Protein AF-A0A0D0D018-F1 (afdb_monomer)

Nearest PDB structures (foldseek):
  4rib-assembly2_B  TM=4.972E-01  e=5.210E-01  Homo sapiens
  4rid-assembly2_B  TM=4.313E-01  e=1.815E+00  Homo sapiens
  6gm1-assembly2_B  TM=2.752E-01  e=3.991E+00  Clostridium pasteurianum

Structure (mmCIF, N/CA/C/O backbone):
data_AF-A0A0D0D018-F1
#
_entry.id   AF-A0A0D0D018-F1
#
loop_
_atom_site.group_PDB
_atom_site.id
_atom_site.type_symbol
_atom_site.label_atom_id
_atom_site.label_alt_id
_atom_site.label_comp_id
_atom_site.label_asym_id
_atom_site.label_entity_id
_atom_site.label_seq_id
_atom_site.pdbx_PDB_ins_code
_atom_site.Cartn_x
_atom_site.Cartn_y
_atom_site.Cartn_z
_atom_site.occupancy
_atom_site.B_iso_or_equiv
_atom_site.auth_seq_id
_atom_site.auth_comp_id
_atom_site.auth_asym_id
_atom_site.auth_atom_id
_atom_site.pdbx_PDB_model_num
ATOM 1 N N . VAL A 1 1 ? -20.670 8.734 21.844 1.00 52.88 1 VAL A N 1
ATOM 2 C CA . VAL A 1 1 ? -19.966 9.386 20.714 1.00 52.88 1 VAL A CA 1
ATOM 3 C C . VAL A 1 1 ? -20.245 8.525 19.494 1.00 52.88 1 VAL A C 1
ATOM 5 O O . VAL A 1 1 ? -20.154 7.312 19.662 1.00 52.88 1 VAL A O 1
ATOM 8 N N . PRO A 1 2 ? -20.692 9.062 18.345 1.00 47.88 2 PRO A N 1
ATOM 9 C CA . PRO A 1 2 ? -20.849 8.229 17.153 1.00 47.88 2 PRO A CA 1
ATOM 10 C C . PRO A 1 2 ? -19.483 7.610 16.823 1.00 47.88 2 PRO A C 1
ATOM 12 O O . PRO A 1 2 ? -18.475 8.256 17.120 1.00 47.88 2 PRO A O 1
ATOM 15 N N . PRO A 1 3 ? -19.409 6.396 16.254 1.00 58.69 3 PRO A N 1
ATOM 16 C CA . PRO A 1 3 ? -18.124 5.855 15.844 1.00 58.69 3 PRO A CA 1
ATOM 17 C C . PRO A 1 3 ? -17.501 6.835 14.849 1.00 58.69 3 PRO A C 1
ATOM 19 O O . PRO A 1 3 ? -18.117 7.196 13.843 1.00 58.69 3 PRO A O 1
ATOM 22 N N . SER A 1 4 ? -16.317 7.340 15.185 1.00 69.69 4 SER A N 1
ATOM 23 C CA . SER A 1 4 ? -15.540 8.197 14.301 1.00 69.69 4 SER A CA 1
ATOM 24 C C . SER A 1 4 ? -15.199 7.375 13.059 1.00 69.69 4 SER A C 1
ATOM 26 O O . SER A 1 4 ? -14.345 6.499 13.123 1.00 69.69 4 SER A O 1
ATOM 28 N N . HIS A 1 5 ? -15.890 7.604 11.941 1.00 75.44 5 HIS A N 1
ATOM 29 C CA . HIS A 1 5 ? -15.535 6.957 10.681 1.00 75.44 5 HIS A CA 1
ATOM 30 C C . HIS A 1 5 ? -14.243 7.582 10.161 1.00 75.44 5 HIS A C 1
ATOM 32 O O . HIS A 1 5 ? -14.229 8.737 9.732 1.00 75.44 5 HIS A O 1
ATOM 38 N N . VAL A 1 6 ? -13.160 6.814 10.208 1.00 79.75 6 VAL A N 1
ATOM 39 C CA . VAL A 1 6 ? -11.872 7.213 9.646 1.00 79.75 6 VAL A CA 1
ATOM 40 C C . VAL A 1 6 ? -11.805 6.713 8.205 1.00 79.75 6 VAL A C 1
ATOM 42 O O . VAL A 1 6 ? -12.059 5.543 7.923 1.00 79.75 6 VAL A O 1
ATOM 45 N N . VAL A 1 7 ? -11.472 7.605 7.274 1.00 79.94 7 VAL A N 1
ATOM 46 C CA . VAL A 1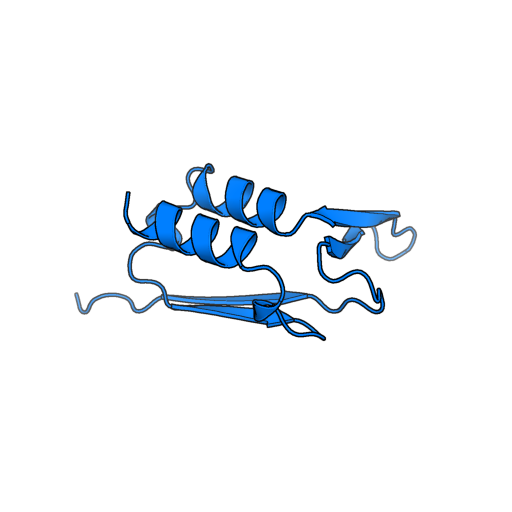 7 ? -11.170 7.238 5.886 1.00 79.94 7 VAL A CA 1
ATOM 47 C C . VAL A 1 7 ? -9.733 7.639 5.606 1.00 79.94 7 VAL A C 1
ATOM 49 O O . VAL A 1 7 ? -9.384 8.814 5.713 1.00 79.94 7 VAL A O 1
ATOM 52 N N . ILE A 1 8 ? -8.898 6.663 5.263 1.00 79.81 8 ILE A N 1
ATOM 53 C CA . ILE A 1 8 ? -7.474 6.871 5.010 1.00 79.81 8 ILE A CA 1
ATOM 54 C C . ILE A 1 8 ? -7.244 6.744 3.513 1.00 79.81 8 ILE A C 1
ATOM 56 O O . ILE A 1 8 ? -7.450 5.680 2.929 1.00 79.81 8 ILE A O 1
ATOM 60 N N . PHE A 1 9 ? -6.797 7.835 2.898 1.00 78.69 9 PHE A N 1
ATOM 61 C CA . PHE A 1 9 ? -6.399 7.854 1.498 1.00 78.69 9 PHE A CA 1
ATOM 62 C C . PHE A 1 9 ? -4.888 7.706 1.403 1.00 78.69 9 PHE A C 1
ATOM 64 O O . PHE A 1 9 ? -4.139 8.567 1.863 1.00 78.69 9 PHE A O 1
ATOM 71 N N . ILE A 1 10 ? -4.442 6.629 0.768 1.00 75.88 10 ILE A N 1
ATOM 72 C CA . ILE A 1 10 ? -3.036 6.413 0.443 1.00 75.88 10 ILE A CA 1
ATOM 73 C C . ILE A 1 10 ? -2.932 6.464 -1.073 1.00 75.88 10 ILE A C 1
ATOM 75 O O . ILE A 1 10 ? -3.353 5.542 -1.770 1.00 75.88 10 ILE A O 1
ATOM 79 N N . SER A 1 11 ? -2.421 7.582 -1.582 1.00 71.25 11 SER A N 1
ATOM 80 C CA . SER A 1 11 ? -2.224 7.801 -3.011 1.00 71.25 11 SER A CA 1
ATOM 81 C C . SER A 1 11 ? -0.746 7.753 -3.343 1.00 71.25 11 SER A C 1
ATOM 83 O O . SER A 1 11 ? 0.055 8.437 -2.705 1.00 71.25 11 SER A O 1
ATOM 85 N N . MET A 1 12 ? -0.382 6.958 -4.346 1.00 66.81 12 MET A N 1
ATOM 86 C CA . MET A 1 12 ? 0.980 6.922 -4.863 1.00 66.81 12 MET A CA 1
ATOM 87 C C . MET A 1 12 ? 0.971 6.966 -6.383 1.00 66.81 12 MET A C 1
ATOM 89 O O . MET A 1 12 ? 0.430 6.082 -7.053 1.00 66.81 12 MET A O 1
ATOM 93 N N . HIS A 1 13 ? 1.617 8.004 -6.913 1.00 64.06 13 HIS A N 1
ATOM 94 C CA . HIS A 1 13 ? 1.855 8.154 -8.336 1.00 64.06 13 HIS A CA 1
ATOM 95 C C . HIS A 1 13 ? 3.183 7.501 -8.708 1.00 64.06 13 HIS A C 1
ATOM 97 O O . HIS A 1 13 ? 4.243 7.957 -8.283 1.00 64.06 13 HIS A O 1
ATOM 103 N N . SER A 1 14 ? 3.125 6.442 -9.510 1.00 63.69 14 SER A N 1
ATOM 104 C CA . SER A 1 14 ? 4.311 5.773 -10.033 1.00 63.69 14 SER A CA 1
ATOM 105 C C . SER A 1 14 ? 4.215 5.679 -11.549 1.00 63.69 14 SER A C 1
ATOM 107 O O . SER A 1 14 ? 3.215 5.199 -12.078 1.00 63.69 14 SER A O 1
ATOM 109 N N . ASN A 1 15 ? 5.275 6.124 -12.225 1.00 64.62 15 ASN A N 1
ATOM 110 C CA . ASN A 1 15 ? 5.470 5.916 -13.661 1.00 64.62 15 ASN A CA 1
ATOM 111 C C . ASN A 1 15 ? 6.111 4.549 -13.959 1.00 64.62 15 ASN A C 1
ATOM 113 O O . ASN A 1 15 ? 6.388 4.242 -15.114 1.00 64.62 15 ASN A O 1
ATOM 117 N N . GLU A 1 16 ? 6.380 3.745 -12.927 1.00 65.25 16 GLU A N 1
ATOM 118 C CA . GLU A 1 16 ? 7.027 2.449 -13.076 1.00 65.25 16 GLU A CA 1
ATOM 119 C C . GLU A 1 16 ? 6.015 1.391 -13.520 1.00 65.25 16 GLU A C 1
ATOM 121 O O . GLU A 1 16 ? 4.953 1.214 -12.922 1.00 65.25 16 GLU A O 1
ATOM 126 N N . GLU A 1 17 ? 6.371 0.604 -14.535 1.00 63.97 17 GLU A N 1
ATOM 127 C CA . GLU A 1 17 ? 5.531 -0.507 -15.004 1.00 63.97 17 GLU A CA 1
ATOM 128 C C . GLU A 1 17 ? 5.543 -1.716 -14.048 1.00 63.97 17 GLU A C 1
ATOM 130 O O . GLU A 1 17 ? 4.753 -2.661 -14.193 1.00 63.97 17 GLU A O 1
ATOM 135 N N . ARG A 1 18 ? 6.428 -1.687 -13.042 1.00 62.53 18 ARG A N 1
ATOM 136 C CA . ARG A 1 18 ? 6.558 -2.710 -12.003 1.00 62.53 18 ARG A CA 1
ATOM 137 C C . ARG A 1 18 ? 5.457 -2.575 -10.952 1.00 62.53 18 ARG A C 1
ATOM 139 O O . ARG A 1 18 ? 5.494 -1.721 -10.077 1.00 62.53 18 ARG A O 1
ATOM 146 N N . ARG A 1 19 ? 4.485 -3.483 -11.024 1.00 66.44 19 ARG A N 1
ATOM 147 C CA . ARG A 1 19 ? 3.249 -3.464 -10.216 1.00 66.44 19 ARG A CA 1
ATOM 148 C C . ARG A 1 19 ? 3.409 -4.001 -8.793 1.00 66.44 19 ARG A C 1
ATOM 150 O O . ARG A 1 19 ? 2.459 -3.950 -8.019 1.00 66.44 19 ARG A O 1
ATOM 157 N N . ASP A 1 20 ? 4.578 -4.544 -8.470 1.00 70.38 20 ASP A N 1
ATOM 158 C CA . ASP A 1 20 ? 4.919 -5.092 -7.157 1.00 70.38 20 ASP A CA 1
ATOM 159 C C . ASP A 1 20 ? 5.605 -4.066 -6.245 1.00 70.38 20 ASP A C 1
ATOM 161 O O . ASP A 1 20 ? 5.932 -4.384 -5.099 1.00 70.38 20 ASP A O 1
ATOM 165 N N . ILE A 1 21 ? 5.831 -2.844 -6.736 1.00 72.38 21 ILE A N 1
ATOM 166 C CA . ILE A 1 21 ? 6.512 -1.783 -6.003 1.00 72.38 21 ILE A CA 1
ATOM 167 C C . ILE A 1 21 ? 5.710 -0.483 -5.997 1.00 72.38 21 ILE A C 1
ATOM 169 O O . ILE A 1 21 ? 5.041 -0.108 -6.953 1.00 72.38 21 ILE A O 1
ATOM 173 N N . PHE A 1 22 ? 5.848 0.228 -4.894 1.00 75.00 22 PHE A N 1
ATOM 174 C CA . PHE A 1 22 ? 5.530 1.625 -4.721 1.00 75.00 22 PHE A CA 1
ATOM 175 C C . PHE A 1 22 ? 6.801 2.435 -4.968 1.00 75.00 22 PHE A C 1
ATOM 177 O O . PHE A 1 22 ? 7.764 2.278 -4.221 1.00 75.00 22 PHE A O 1
ATOM 184 N N . ALA A 1 23 ? 6.824 3.276 -6.003 1.00 75.69 23 ALA A N 1
ATOM 185 C CA . ALA A 1 23 ? 7.962 4.147 -6.299 1.00 75.69 23 ALA A CA 1
ATOM 186 C C . ALA A 1 23 ? 7.622 5.616 -6.026 1.00 75.69 23 ALA A C 1
ATOM 188 O O . ALA A 1 23 ? 6.476 6.033 -6.185 1.00 75.69 23 ALA A O 1
ATOM 189 N N . GLY A 1 24 ? 8.623 6.388 -5.617 1.00 77.44 24 GLY A N 1
ATOM 190 C CA . GLY A 1 24 ? 8.480 7.802 -5.297 1.00 77.44 24 GLY A CA 1
ATOM 191 C C . GLY A 1 24 ? 9.830 8.483 -5.097 1.00 77.44 24 GLY A C 1
ATOM 192 O O . GLY A 1 24 ? 10.868 7.985 -5.536 1.00 77.44 24 GLY A O 1
ATOM 193 N N . GLN A 1 25 ? 9.809 9.629 -4.424 1.00 80.81 25 GLN A N 1
ATOM 194 C CA . GLN A 1 25 ? 10.995 10.413 -4.096 1.00 80.81 25 GLN A CA 1
ATOM 195 C C . GLN A 1 25 ? 11.024 10.695 -2.592 1.00 80.81 25 GLN A C 1
ATOM 197 O O . GLN A 1 25 ? 9.991 10.997 -1.998 1.00 80.81 25 GLN A O 1
ATOM 202 N N . GLU A 1 26 ? 12.203 10.606 -1.987 1.00 82.12 26 GLU A N 1
ATOM 203 C CA . GLU A 1 26 ? 12.453 10.951 -0.588 1.00 82.12 26 GLU A CA 1
ATOM 204 C C . GLU A 1 26 ? 13.485 12.079 -0.495 1.00 82.12 26 GLU A C 1
ATOM 206 O O . GLU A 1 26 ? 14.458 12.123 -1.250 1.00 82.12 26 GLU A O 1
ATOM 211 N N . GLY A 1 27 ? 13.328 12.945 0.503 1.00 87.19 27 GLY A N 1
ATOM 212 C CA . GLY A 1 27 ? 14.317 13.952 0.862 1.00 87.19 27 GLY A CA 1
ATOM 213 C C . GLY A 1 27 ? 13.953 15.350 0.365 1.00 87.19 27 GLY A C 1
ATOM 214 O O . GLY A 1 27 ? 12.810 15.594 -0.017 1.00 87.19 27 GLY A O 1
ATOM 215 N N . PRO A 1 28 ? 14.906 16.296 0.422 1.00 89.94 28 PRO A N 1
ATOM 216 C CA . PRO A 1 28 ? 14.657 17.682 0.049 1.00 89.94 28 PRO A CA 1
ATOM 217 C C . PRO A 1 28 ? 14.244 17.797 -1.419 1.00 89.94 28 PRO A C 1
ATOM 219 O O . PRO A 1 28 ? 14.847 17.155 -2.276 1.00 89.94 28 PRO A O 1
ATOM 222 N N . GLU A 1 29 ? 13.299 18.687 -1.720 1.00 88.88 29 GLU A N 1
ATOM 223 C CA . GLU A 1 29 ? 12.792 18.928 -3.081 1.00 88.88 29 GLU A CA 1
ATOM 224 C C . GLU A 1 29 ? 13.907 19.269 -4.084 1.00 88.88 29 GLU A C 1
ATOM 226 O O . GLU A 1 29 ? 13.867 18.854 -5.238 1.00 88.88 29 GLU A O 1
ATOM 231 N N . MET A 1 30 ? 14.956 19.961 -3.628 1.00 90.56 30 MET A N 1
ATOM 232 C CA . MET A 1 30 ? 16.111 20.312 -4.463 1.00 90.56 30 MET A CA 1
ATOM 233 C C . MET A 1 30 ? 17.071 19.145 -4.731 1.00 90.56 30 MET A C 1
ATOM 235 O O . MET A 1 30 ? 17.917 19.238 -5.619 1.00 90.56 30 MET A O 1
ATOM 239 N N . LYS A 1 31 ? 16.997 18.061 -3.953 1.00 92.06 31 LYS A N 1
ATOM 240 C CA . LYS A 1 31 ? 17.859 16.884 -4.115 1.00 92.06 31 LYS A CA 1
ATOM 241 C C . LYS A 1 31 ? 17.113 15.606 -3.718 1.00 92.06 31 LYS A C 1
ATOM 243 O O . LYS A 1 31 ? 17.489 14.955 -2.736 1.00 92.06 31 LYS A O 1
ATOM 248 N N . PRO A 1 32 ? 16.059 15.253 -4.468 1.00 89.06 32 PRO A N 1
ATOM 249 C CA . PRO A 1 32 ? 15.275 14.076 -4.170 1.00 89.06 32 PRO A CA 1
ATOM 250 C C . PRO A 1 32 ? 16.103 12.824 -4.453 1.00 89.06 32 PRO A C 1
ATOM 252 O O . PRO A 1 32 ? 16.913 12.773 -5.384 1.00 89.06 32 PRO A O 1
ATOM 255 N N . ARG A 1 33 ? 15.914 11.805 -3.621 1.00 88.06 33 ARG A N 1
ATOM 256 C CA . ARG A 1 33 ? 16.458 10.468 -3.834 1.00 88.06 33 ARG A CA 1
ATOM 257 C C . ARG A 1 33 ? 15.319 9.546 -4.259 1.00 88.06 33 ARG A C 1
ATOM 259 O O . ARG A 1 33 ? 14.305 9.503 -3.560 1.00 88.06 33 ARG A O 1
ATOM 266 N N . PRO A 1 34 ? 15.476 8.789 -5.355 1.00 82.31 34 PRO A N 1
ATOM 267 C CA . PRO A 1 34 ? 14.458 7.841 -5.768 1.00 82.31 34 PRO A CA 1
ATOM 268 C C . PRO A 1 34 ? 14.340 6.732 -4.724 1.00 82.31 34 PRO A C 1
ATOM 270 O O . PRO A 1 34 ? 15.346 6.178 -4.275 1.00 82.31 34 PRO A O 1
ATOM 273 N N . ILE A 1 35 ? 13.105 6.396 -4.365 1.00 81.19 35 ILE A N 1
ATOM 274 C CA . ILE A 1 35 ? 12.796 5.285 -3.467 1.00 81.19 35 ILE A CA 1
ATOM 275 C C . ILE A 1 35 ? 11.807 4.332 -4.125 1.00 81.19 35 ILE A C 1
ATOM 277 O O . ILE A 1 35 ? 10.926 4.743 -4.881 1.00 81.19 35 ILE A O 1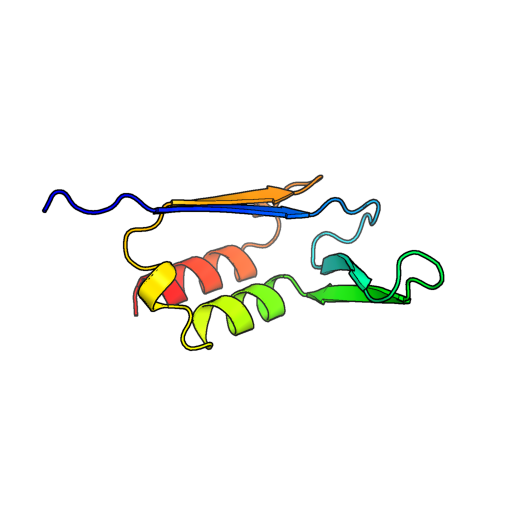
ATOM 281 N N . ALA A 1 36 ? 11.948 3.048 -3.809 1.00 81.62 36 ALA A N 1
ATOM 282 C CA . ALA A 1 36 ? 11.002 2.014 -4.190 1.00 81.62 36 ALA A CA 1
ATOM 283 C C . ALA A 1 36 ? 10.807 1.037 -3.028 1.00 81.62 36 ALA A C 1
ATOM 285 O O . ALA A 1 36 ? 11.774 0.570 -2.424 1.00 81.62 36 ALA A O 1
ATOM 286 N N . VAL A 1 37 ? 9.556 0.712 -2.715 1.00 77.81 37 VAL A N 1
ATOM 287 C CA . VAL A 1 37 ? 9.183 -0.208 -1.636 1.00 77.81 37 VAL A CA 1
ATOM 288 C C . VAL A 1 37 ? 8.239 -1.258 -2.193 1.00 77.81 37 VAL A C 1
ATOM 290 O O . VAL A 1 37 ? 7.275 -0.932 -2.868 1.00 77.81 37 VAL A O 1
ATOM 293 N N . ASN A 1 38 ? 8.488 -2.533 -1.908 1.00 79.56 38 ASN A N 1
ATOM 294 C CA . ASN A 1 38 ? 7.562 -3.589 -2.306 1.00 79.56 38 ASN A CA 1
ATOM 295 C C . ASN A 1 38 ? 6.201 -3.425 -1.602 1.00 79.56 38 ASN A C 1
ATOM 297 O O . ASN A 1 38 ? 6.156 -3.136 -0.406 1.00 79.56 38 ASN A O 1
ATOM 301 N N . VAL A 1 39 ? 5.106 -3.657 -2.327 1.00 75.44 39 VAL A N 1
ATOM 302 C CA . VAL A 1 39 ? 3.736 -3.495 -1.810 1.00 75.44 39 VAL A CA 1
ATOM 303 C C . VAL A 1 39 ? 3.482 -4.361 -0.570 1.00 75.44 39 VAL A C 1
ATOM 305 O O . VAL A 1 39 ? 2.903 -3.883 0.403 1.00 75.44 39 VAL A O 1
ATOM 308 N N . ASP A 1 40 ? 3.980 -5.602 -0.539 1.00 75.12 40 ASP A N 1
ATOM 309 C CA . ASP A 1 40 ? 3.838 -6.460 0.643 1.00 75.12 40 ASP A CA 1
ATOM 310 C C . ASP A 1 40 ? 4.607 -5.896 1.833 1.00 75.12 40 ASP A C 1
ATOM 312 O O . ASP A 1 40 ? 4.121 -5.949 2.957 1.00 75.12 40 ASP A O 1
ATOM 316 N N . ARG A 1 41 ? 5.805 -5.350 1.598 1.00 79.75 41 ARG A N 1
ATOM 317 C CA . ARG A 1 41 ? 6.605 -4.729 2.658 1.00 79.75 41 ARG A CA 1
ATOM 318 C C . ARG A 1 41 ? 5.920 -3.480 3.206 1.00 79.75 41 ARG A C 1
ATOM 320 O O . ARG A 1 41 ? 5.965 -3.265 4.411 1.00 79.75 41 ARG A O 1
ATOM 327 N N . PHE A 1 42 ? 5.281 -2.690 2.347 1.00 79.94 42 PHE A N 1
ATOM 328 C CA . PHE A 1 42 ? 4.487 -1.537 2.760 1.00 79.94 42 PHE A CA 1
ATOM 329 C C . PHE A 1 42 ? 3.342 -1.954 3.687 1.00 79.94 42 PHE A C 1
ATOM 331 O O . PHE A 1 42 ? 3.233 -1.421 4.786 1.00 79.94 42 PHE A O 1
ATOM 338 N N . PHE A 1 43 ? 2.544 -2.952 3.296 1.00 76.38 43 PHE A N 1
ATOM 339 C CA . PHE A 1 43 ? 1.464 -3.444 4.150 1.00 76.38 43 PHE A CA 1
ATOM 340 C C . PHE A 1 43 ? 1.982 -4.090 5.430 1.00 76.38 43 PHE A C 1
ATOM 342 O O . PHE A 1 43 ? 1.427 -3.838 6.492 1.00 76.38 43 PHE A O 1
ATOM 349 N N . SER A 1 44 ? 3.070 -4.862 5.369 1.00 78.38 44 SER A N 1
ATOM 350 C CA . SER A 1 44 ? 3.700 -5.380 6.583 1.00 78.38 44 SER A CA 1
ATOM 351 C C . SER A 1 44 ? 4.068 -4.248 7.537 1.00 78.38 44 SER A C 1
ATOM 353 O O . SER A 1 44 ? 3.750 -4.349 8.708 1.00 78.38 44 SER A O 1
ATOM 355 N N . LEU A 1 45 ? 4.668 -3.152 7.066 1.00 78.94 45 LEU A N 1
ATOM 356 C CA . LEU A 1 45 ? 4.981 -2.005 7.925 1.00 78.94 45 LEU A CA 1
ATOM 357 C C . LEU A 1 45 ? 3.720 -1.312 8.450 1.00 78.94 45 LEU A C 1
AT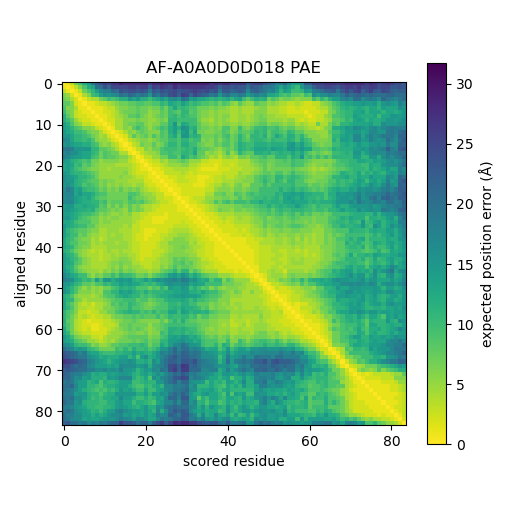OM 359 O O . LEU A 1 45 ? 3.667 -0.955 9.622 1.00 78.94 45 LEU A O 1
ATOM 363 N N . LEU A 1 46 ? 2.701 -1.152 7.606 1.00 78.12 46 LEU A N 1
ATOM 364 C CA . LEU A 1 46 ? 1.439 -0.523 7.986 1.00 78.12 46 LEU A CA 1
ATOM 365 C C . LEU A 1 46 ? 0.707 -1.317 9.083 1.00 78.12 46 LEU A C 1
ATOM 367 O O . LEU A 1 46 ? 0.174 -0.708 9.998 1.00 78.12 46 LEU A O 1
ATOM 371 N N . PHE A 1 47 ? 0.725 -2.653 9.017 1.00 74.50 47 PHE A N 1
ATOM 372 C CA . PHE A 1 47 ? 0.014 -3.533 9.958 1.00 74.50 47 PHE A CA 1
ATOM 373 C C . PHE A 1 47 ? 0.863 -4.072 11.114 1.00 74.50 47 PHE A C 1
ATOM 375 O O . PHE A 1 47 ? 0.306 -4.560 12.088 1.00 74.50 47 PHE A O 1
ATOM 382 N N . GLN A 1 48 ? 2.194 -4.073 11.002 1.00 72.44 48 GLN A N 1
ATOM 383 C CA . GLN A 1 48 ? 3.096 -4.497 12.087 1.00 72.44 48 GLN A CA 1
ATOM 384 C C . GLN A 1 48 ? 3.585 -3.327 12.938 1.00 72.44 48 GLN A C 1
ATOM 386 O O . GLN A 1 48 ? 4.187 -3.551 13.985 1.00 72.44 48 GLN A O 1
ATOM 391 N N . SER A 1 49 ? 3.390 -2.092 12.479 1.00 67.75 49 SER A N 1
ATOM 392 C CA . SER A 1 49 ? 3.576 -0.925 13.335 1.00 67.75 49 SER A CA 1
ATOM 393 C C . SER A 1 49 ? 2.403 -0.791 14.303 1.00 67.75 49 SER A C 1
ATOM 395 O O . SER A 1 49 ? 1.329 -1.337 14.065 1.00 67.75 49 SER A O 1
ATOM 397 N N . GLU A 1 50 ? 2.582 0.003 15.357 1.00 72.50 50 GLU A N 1
ATOM 398 C CA . GLU A 1 50 ? 1.516 0.433 16.277 1.00 72.50 50 GLU A CA 1
ATOM 399 C C . GLU A 1 50 ? 0.479 1.352 15.588 1.00 72.50 50 GLU A C 1
ATOM 401 O O . GLU A 1 50 ? -0.120 2.202 16.228 1.00 72.50 50 GLU A O 1
ATOM 406 N N . MET A 1 51 ? 0.308 1.260 14.265 1.00 72.31 51 MET A N 1
ATOM 407 C CA . MET A 1 51 ? -0.658 2.027 13.471 1.00 72.31 51 MET A CA 1
ATOM 408 C C . MET A 1 51 ? -1.989 1.284 13.297 1.00 72.31 51 MET A C 1
ATOM 410 O O . MET A 1 51 ? -2.942 1.853 12.771 1.00 72.31 51 MET A O 1
ATOM 414 N N . ASP A 1 52 ? -2.059 0.026 13.724 1.00 71.75 52 ASP A N 1
ATOM 415 C CA . ASP A 1 52 ? -3.237 -0.843 13.697 1.00 71.75 52 ASP A CA 1
ATOM 416 C C . ASP A 1 52 ? -4.489 -0.189 14.302 1.00 71.75 52 ASP A C 1
ATOM 418 O O . ASP A 1 52 ? -5.561 -0.240 13.699 1.00 71.75 52 ASP A O 1
ATOM 422 N N . HIS A 1 53 ? -4.348 0.527 15.418 1.00 75.62 53 HIS A N 1
ATOM 423 C CA . HIS A 1 53 ? -5.454 1.235 16.069 1.00 75.62 53 HIS A CA 1
ATOM 424 C C . HIS A 1 53 ? -6.054 2.383 15.234 1.00 75.62 53 HIS A C 1
ATOM 426 O O . HIS A 1 53 ? -7.188 2.787 15.482 1.00 75.62 53 HIS A O 1
ATOM 432 N N . PHE A 1 54 ? -5.326 2.915 14.244 1.00 72.75 54 PHE A N 1
ATOM 433 C CA . PHE A 1 54 ? -5.871 3.882 13.281 1.00 72.75 54 PHE A CA 1
ATOM 434 C C . PHE A 1 54 ? -6.585 3.208 12.107 1.00 72.75 54 PHE A C 1
ATOM 436 O O . PHE A 1 54 ? -7.349 3.862 11.396 1.00 72.75 54 PHE A O 1
ATOM 443 N N . LEU A 1 55 ? -6.290 1.931 11.869 1.00 75.50 55 LEU A N 1
ATOM 444 C CA . LEU A 1 55 ? -6.866 1.137 10.788 1.00 75.50 55 LEU A CA 1
ATOM 445 C C . LEU A 1 55 ? -8.139 0.420 11.239 1.00 75.50 55 LEU A C 1
ATOM 447 O O . LEU A 1 55 ? -8.981 0.104 10.399 1.00 75.50 55 LEU A O 1
ATOM 451 N N . ASP A 1 56 ? -8.293 0.188 12.543 1.00 76.88 56 ASP A N 1
ATOM 452 C CA . ASP A 1 56 ? -9.485 -0.436 13.102 1.00 76.88 56 ASP A CA 1
ATOM 453 C C . ASP A 1 56 ? -10.741 0.408 12.824 1.00 76.88 56 ASP A C 1
ATOM 455 O O . ASP A 1 56 ? -10.817 1.600 13.128 1.00 76.88 56 ASP A O 1
ATOM 459 N N . GLY A 1 57 ? -11.722 -0.207 12.161 1.00 75.44 57 GLY A N 1
ATOM 460 C CA . GLY A 1 57 ? -12.940 0.459 11.689 1.00 75.44 57 GLY A CA 1
ATOM 461 C C . GLY A 1 57 ? -12.746 1.487 10.563 1.00 75.44 57 GLY A C 1
ATOM 462 O O . GLY A 1 57 ? -13.722 2.122 10.150 1.00 75.44 57 GLY A O 1
ATOM 463 N N . ALA A 1 58 ? -11.528 1.664 10.041 1.00 81.25 58 ALA A N 1
ATOM 464 C CA . ALA A 1 58 ? -11.250 2.630 8.987 1.00 81.25 58 ALA A CA 1
ATOM 465 C C . ALA A 1 58 ? -11.536 2.068 7.586 1.00 81.25 58 ALA A C 1
ATOM 467 O O . ALA A 1 58 ? -11.286 0.903 7.277 1.00 81.25 58 ALA A O 1
ATOM 468 N N . THR A 1 59 ? -11.995 2.933 6.679 1.00 80.44 59 THR A N 1
ATOM 469 C CA . THR A 1 59 ? -11.995 2.626 5.243 1.00 80.44 59 THR A CA 1
ATOM 470 C C . THR A 1 59 ? -10.650 3.025 4.646 1.00 80.44 59 THR A C 1
ATOM 472 O O . THR A 1 59 ? -10.321 4.211 4.585 1.00 80.44 59 THR A O 1
ATOM 475 N N . LEU A 1 60 ? -9.877 2.045 4.177 1.00 76.50 60 LEU A N 1
ATOM 476 C CA . LEU A 1 60 ? -8.607 2.284 3.494 1.00 76.50 60 LEU A CA 1
ATOM 477 C C . LEU A 1 60 ? -8.821 2.384 1.977 1.00 76.50 60 LEU A C 1
ATOM 479 O O . LEU A 1 60 ? -9.204 1.409 1.329 1.00 76.50 60 LEU A O 1
ATOM 483 N N . VAL A 1 61 ? -8.536 3.553 1.403 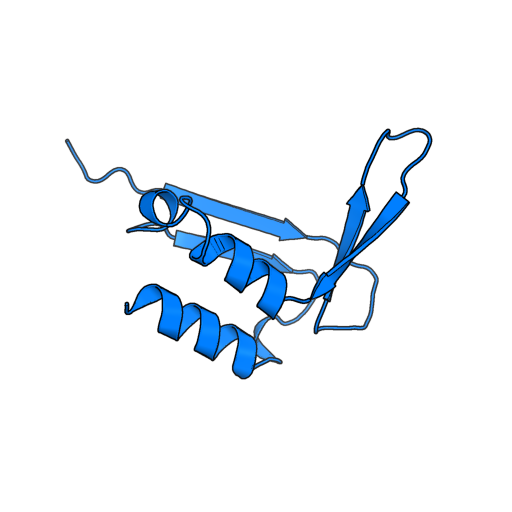1.00 76.44 61 VAL A N 1
ATOM 484 C CA . VAL A 1 61 ? -8.622 3.811 -0.040 1.00 76.44 61 VAL A CA 1
ATOM 485 C C . VAL A 1 61 ? -7.216 3.943 -0.616 1.00 76.44 61 VAL A C 1
ATOM 487 O O . VAL A 1 61 ? -6.492 4.895 -0.327 1.00 76.44 61 VAL A O 1
ATOM 490 N N . LEU A 1 62 ? -6.836 2.984 -1.458 1.00 74.75 62 LEU A N 1
ATOM 491 C CA . LEU A 1 62 ? -5.531 2.941 -2.116 1.00 74.75 62 LEU A CA 1
ATOM 492 C 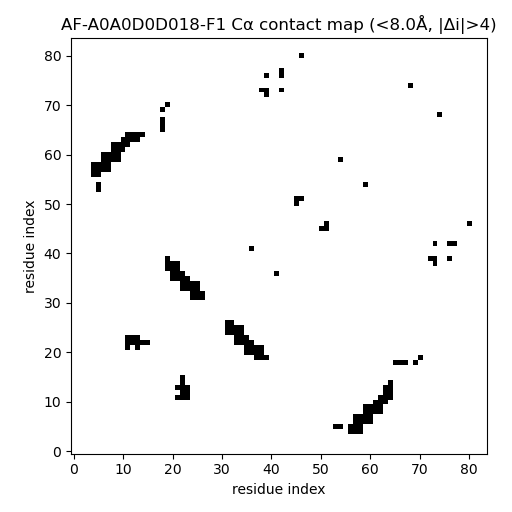C . LEU A 1 62 ? -5.667 3.442 -3.554 1.00 74.75 62 LEU A C 1
ATOM 494 O O . LEU A 1 62 ? -6.240 2.764 -4.407 1.00 74.75 62 LEU A O 1
ATOM 498 N N . LEU A 1 63 ? -5.145 4.637 -3.814 1.00 70.75 63 LEU A N 1
ATOM 499 C CA . LEU A 1 63 ? -5.141 5.255 -5.135 1.00 70.75 63 LEU A CA 1
ATOM 500 C C . LEU A 1 63 ? -3.795 4.977 -5.803 1.00 70.75 63 LEU A C 1
ATOM 502 O O . LEU A 1 63 ? -2.785 5.620 -5.520 1.00 70.75 63 LEU A O 1
ATOM 506 N N . THR A 1 64 ? -3.783 3.985 -6.685 1.00 67.44 64 THR A N 1
ATOM 507 C CA . THR A 1 64 ? -2.596 3.589 -7.444 1.00 67.44 64 THR A CA 1
ATOM 508 C C . THR A 1 64 ? -2.804 3.882 -8.925 1.00 67.44 64 THR A C 1
ATOM 510 O O . THR A 1 64 ? -3.875 3.616 -9.466 1.00 67.44 64 THR A O 1
ATOM 513 N N . CYS A 1 65 ? -1.769 4.357 -9.626 1.00 62.16 65 CYS A N 1
ATOM 514 C CA . CYS A 1 65 ? -1.792 4.570 -11.087 1.00 62.16 65 CYS A CA 1
ATOM 515 C C . CYS A 1 65 ? -1.931 3.271 -11.920 1.00 62.16 65 CYS A C 1
ATOM 517 O O . CYS A 1 65 ? -1.847 3.300 -13.144 1.00 62.16 65 CYS A O 1
ATOM 519 N N . GLY A 1 66 ? -2.155 2.122 -11.272 1.00 57.56 66 GLY A N 1
ATOM 520 C CA . GLY A 1 66 ? -2.341 0.806 -11.879 1.00 57.56 66 GLY A CA 1
ATOM 521 C C . GLY A 1 66 ? -3.149 -0.137 -10.977 1.00 57.56 66 GLY A C 1
ATOM 522 O O . GLY A 1 66 ? -3.517 0.213 -9.862 1.00 57.56 66 GLY A O 1
ATOM 523 N N . TRP A 1 67 ? -3.441 -1.351 -11.450 1.00 49.78 67 TRP A N 1
ATOM 524 C CA . TRP A 1 67 ? -4.279 -2.319 -10.726 1.00 49.78 67 TRP A CA 1
ATOM 525 C C . TRP A 1 67 ? -3.551 -2.922 -9.513 1.00 49.78 67 TRP A C 1
ATOM 527 O O . TRP A 1 67 ? -2.710 -3.804 -9.696 1.00 49.78 67 TRP A O 1
ATOM 537 N N . LEU A 1 68 ? -3.951 -2.544 -8.291 1.00 51.53 68 LEU A N 1
ATOM 538 C CA . LEU A 1 68 ? -3.517 -3.184 -7.033 1.00 51.53 68 LEU A CA 1
ATOM 539 C C . LEU A 1 68 ? -3.841 -4.700 -7.011 1.00 51.53 68 LEU A C 1
ATOM 541 O O . LEU A 1 68 ? -3.117 -5.517 -6.448 1.00 51.53 68 LEU A O 1
ATOM 545 N N . VAL A 1 69 ? -4.919 -5.088 -7.701 1.00 49.59 69 VAL A N 1
ATOM 546 C CA . VAL A 1 69 ? -5.540 -6.426 -7.677 1.00 49.59 69 VAL A CA 1
ATOM 547 C C . VAL A 1 69 ? -4.712 -7.514 -8.385 1.00 49.59 69 VAL A C 1
ATOM 549 O O . VAL A 1 69 ? -4.973 -8.701 -8.199 1.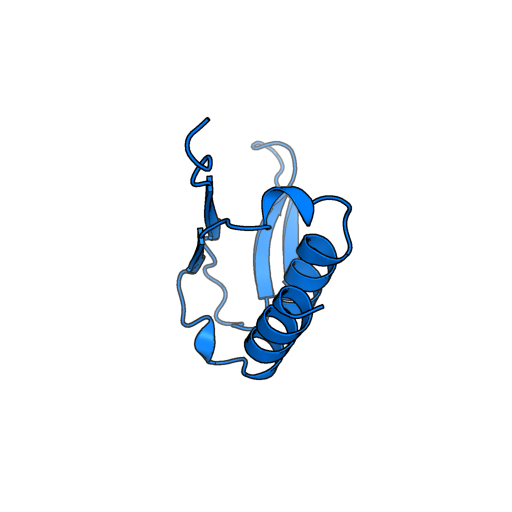00 49.59 69 VAL A O 1
ATOM 552 N N . LYS A 1 70 ? -3.682 -7.169 -9.178 1.00 53.56 70 LYS A N 1
ATOM 553 C CA . LYS A 1 70 ? -2.856 -8.198 -9.849 1.00 53.56 70 LYS A CA 1
ATOM 554 C C . LYS A 1 70 ? -2.001 -9.030 -8.885 1.00 53.56 70 LYS A C 1
ATOM 556 O O . LYS A 1 70 ? -1.570 -10.116 -9.266 1.00 53.56 70 LYS A O 1
ATOM 561 N N . HIS A 1 71 ? 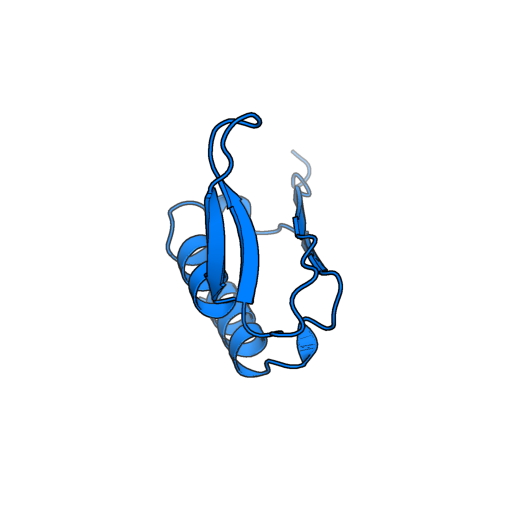-1.791 -8.579 -7.650 1.00 57.41 71 HIS A N 1
ATOM 562 C CA . HIS A 1 71 ? -1.037 -9.321 -6.642 1.00 57.41 71 HIS A CA 1
ATOM 563 C C . HIS A 1 71 ? -1.968 -9.938 -5.594 1.00 57.41 71 HIS A C 1
ATOM 565 O O . HIS A 1 71 ? -2.173 -9.398 -4.508 1.00 57.41 71 HIS A O 1
ATOM 571 N N . LYS A 1 72 ? -2.489 -11.135 -5.904 1.00 61.84 72 LYS A N 1
ATOM 572 C CA . LYS A 1 72 ? -3.298 -11.959 -4.981 1.00 61.84 72 LYS A CA 1
ATOM 573 C C . LYS A 1 72 ? -2.627 -12.135 -3.608 1.00 61.84 72 LYS A C 1
ATOM 575 O O . LYS A 1 72 ? -3.313 -12.174 -2.595 1.00 61.84 72 LYS A O 1
ATOM 580 N N . GLY A 1 73 ? -1.292 -12.194 -3.567 1.00 64.62 73 GLY A N 1
ATOM 581 C CA . GLY A 1 73 ? -0.513 -12.266 -2.326 1.00 64.62 73 GLY A CA 1
ATOM 582 C C . GLY A 1 73 ? -0.666 -11.035 -1.425 1.00 64.62 73 GLY A C 1
ATOM 583 O O . GLY A 1 73 ? -0.910 -11.197 -0.233 1.00 64.62 73 GLY A O 1
ATOM 584 N N . SER A 1 74 ? -0.598 -9.827 -1.989 1.00 60.53 74 SER A N 1
ATOM 585 C CA . SER A 1 74 ? -0.742 -8.570 -1.240 1.00 60.53 74 SER A CA 1
ATOM 586 C C . SER A 1 74 ? -2.158 -8.405 -0.694 1.00 60.53 74 SER A C 1
ATOM 588 O O . SER A 1 74 ? -2.327 -8.063 0.473 1.00 60.53 74 SER A O 1
ATOM 590 N N . PHE A 1 75 ? -3.171 -8.742 -1.501 1.00 63.97 75 PHE A N 1
ATOM 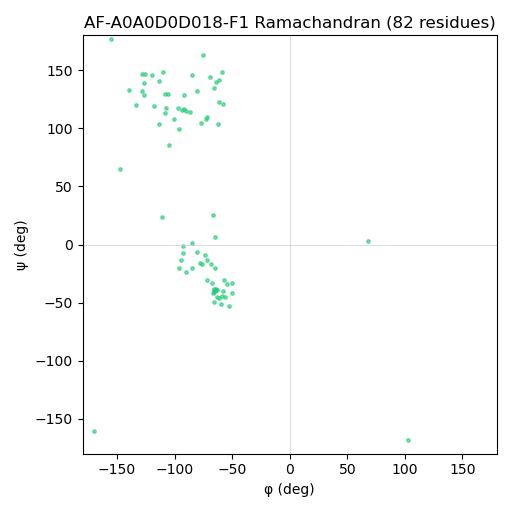591 C CA . PHE A 1 75 ? -4.567 -8.771 -1.055 1.00 63.97 75 PHE A CA 1
ATOM 592 C C . PHE A 1 75 ? -4.781 -9.784 0.076 1.00 63.97 75 PHE A C 1
ATOM 594 O O . PHE A 1 75 ? -5.378 -9.452 1.092 1.00 63.97 75 PHE A O 1
ATOM 601 N N . ASN A 1 76 ? -4.247 -11.003 -0.061 1.00 67.19 76 ASN A N 1
ATOM 602 C CA . ASN A 1 76 ? -4.373 -12.030 0.972 1.00 67.19 76 ASN A CA 1
ATOM 603 C C . ASN A 1 76 ? -3.670 -11.631 2.275 1.00 67.19 76 ASN A C 1
ATOM 605 O O . ASN A 1 76 ? -4.191 -11.924 3.347 1.00 67.19 76 ASN A O 1
ATOM 609 N N . LYS A 1 77 ? -2.505 -10.973 2.205 1.00 64.50 77 LYS A N 1
ATOM 610 C CA . LYS A 1 77 ? -1.798 -10.456 3.387 1.00 64.50 77 LYS A CA 1
ATOM 611 C C . LYS A 1 77 ? -2.593 -9.349 4.069 1.00 64.50 77 LYS A C 1
ATOM 613 O O . LYS A 1 77 ? -2.826 -9.458 5.263 1.00 64.50 77 LYS A O 1
ATOM 618 N N . LEU A 1 78 ? -3.064 -8.360 3.305 1.00 61.94 78 LEU A N 1
ATOM 619 C CA . LEU A 1 78 ? -3.963 -7.308 3.785 1.00 61.94 78 LEU A CA 1
ATOM 620 C C . LEU A 1 78 ? -5.189 -7.913 4.487 1.00 61.94 78 LEU A C 1
ATOM 622 O O . LEU A 1 78 ? -5.446 -7.619 5.646 1.00 61.94 78 LEU A O 1
ATOM 626 N N . HIS A 1 79 ? -5.887 -8.830 3.818 1.00 65.31 79 HIS A N 1
ATOM 627 C CA . HIS A 1 79 ? -7.044 -9.529 4.371 1.00 65.31 79 HIS A CA 1
ATOM 628 C C . HIS A 1 79 ? -6.696 -10.314 5.647 1.00 65.31 79 HIS A C 1
ATOM 630 O O . HIS A 1 79 ? -7.418 -10.242 6.632 1.00 65.31 79 HIS A O 1
ATOM 636 N N . SER A 1 80 ? -5.577 -11.044 5.667 1.00 68.69 80 SER A N 1
ATOM 637 C CA . SER A 1 80 ? -5.158 -11.823 6.845 1.00 68.69 80 SER A CA 1
ATOM 638 C C . SER A 1 80 ? -4.765 -10.939 8.032 1.00 68.69 80 SER A C 1
ATOM 640 O O . SER A 1 80 ? -4.986 -11.335 9.170 1.00 68.69 80 SER A O 1
ATOM 642 N N . SER A 1 81 ? -4.192 -9.759 7.780 1.00 61.66 81 SER A N 1
ATOM 643 C CA . SER A 1 81 ? -3.844 -8.781 8.815 1.00 61.66 81 SER A CA 1
ATOM 644 C C . SER A 1 81 ? -5.066 -8.086 9.415 1.00 61.66 81 SER A C 1
ATOM 646 O O . SER A 1 81 ? -5.026 -7.743 10.587 1.00 61.66 81 SER A O 1
ATOM 648 N N . LEU A 1 82 ? -6.144 -7.912 8.643 1.00 61.16 82 LEU A N 1
ATOM 649 C CA . LEU A 1 82 ? -7.407 -7.322 9.113 1.00 61.16 82 LEU A CA 1
ATOM 650 C C . LEU A 1 82 ? -8.276 -8.292 9.934 1.00 61.16 82 LEU A C 1
ATOM 652 O O . LEU A 1 82 ? -9.218 -7.863 10.591 1.00 61.16 82 LEU A O 1
ATOM 656 N N . HIS A 1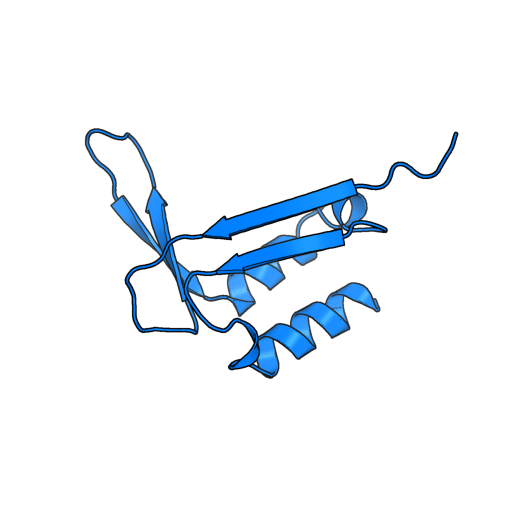 83 ? -7.998 -9.597 9.874 1.00 60.34 83 HIS A N 1
ATOM 657 C CA . HIS A 1 83 ? -8.761 -10.649 10.560 1.00 60.34 83 HIS A CA 1
ATOM 658 C C . HIS A 1 83 ? -7.977 -11.321 11.700 1.00 60.34 83 HIS A C 1
ATOM 660 O O . HIS A 1 83 ? -8.256 -12.472 12.045 1.00 60.34 83 HIS A O 1
ATOM 666 N N . ARG A 1 84 ? -6.978 -10.630 12.252 1.00 51.78 84 ARG A N 1
ATOM 667 C CA . ARG A 1 84 ? -6.167 -11.084 13.385 1.00 51.78 84 ARG A CA 1
ATOM 668 C C . ARG A 1 84 ? -6.554 -10.337 14.650 1.00 51.78 84 ARG A C 1
ATOM 670 O O . ARG A 1 84 ? -6.514 -10.994 15.711 1.00 51.78 84 ARG A O 1
#

pLDDT: mean 71.45, std 10.23, range [47.88, 92.06]

Organism: NCBI:txid930991

Solvent-accessible surface area (backbone atoms only — not comparable to full-atom values): 5288 Å² total; per-residue (Å²): 128,80,82,80,79,42,73,47,79,50,74,49,76,45,94,62,90,57,83,61,44,49,42,52,72,44,75,53,89,93,62,58,40,84,43,75,43,44,50,55,58,51,50,48,51,52,62,72,39,96,47,41,78,69,50,62,84,32,49,79,44,77,48,54,79,58,74,74,76,80,41,61,67,46,53,52,49,55,54,54,65,77,74,110

Mean predicted aligned error: 9.71 Å

Secondary structure (DSSP, 8-state):
------EEEEEE----S-TTEEEEEES-TTS-EEEEEEHHHHHHHHHHSTTHHHHTT-EEEEEESS-GGG-HHHHHHHHHHHT-

Foldseek 3Di:
DPPPAAEAEDEAEDPDPDLQWGWDWDDDPVDTDIDIDGLQRVVCCCLVPPNVVVVVNYHYHYHYPDDNPVDPPSVVSNVVSNVD

Radius of gyration: 14.46 Å; Cα contacts (8 Å, |Δi|>4): 92; chains: 1; bounding box: 39×33×36 Å

Sequence (84 aa):
VPPSHVVIFISMHSNEERRDIFAGQEGPEMKPRPIAVNVDRFFSLLFQSEMDHFLDGATLVLLTCGWLVKHKGSFNKLHSSLHR